Protein AF-A0AB39RKV4-F1 (afdb_monomer_lite)

Secondary structure (DSSP, 8-state):
---PPPTTHHHHHHHHHHHHHHHHHHHHHHHHHHT---SS--HHHHHHHHHHHHHHHHHHHHHHHHHHHHHHHTT-HHHHHHHIIIIIHHHHHHHHHH-

pLDDT: mean 84.66, std 9.85, range [40.25, 94.94]

Foldseek 3Di:
DPDDDDPCLVVLLVVLLVVLLVVCVVLVVQLVVLPDDDDDDDPVSVVSSVVSNVVSLVVLVCQLVVQLVVCVVVVSNSNSVSSCVSSVVVSVVVVVVVD

Radius of gyration: 17.2 Å; chains: 1; bounding box: 39×21×61 Å

Structure (mmCIF, N/CA/C/O backbone):
data_AF-A0AB39RKV4-F1
#
_entry.id   AF-A0AB39RKV4-F1
#
loop_
_atom_site.group_PDB
_atom_site.id
_atom_site.type_symbol
_atom_site.label_atom_id
_atom_site.label_alt_id
_atom_site.label_comp_id
_atom_site.label_asym_id
_atom_site.label_entity_id
_atom_site.label_seq_id
_atom_site.pdbx_PDB_ins_code
_atom_site.Cartn_x
_atom_site.Cartn_y
_atom_site.Cartn_z
_atom_site.occupancy
_atom_site.B_iso_or_equiv
_atom_site.auth_seq_id
_atom_site.auth_comp_id
_atom_site.auth_asym_id
_atom_site.auth_atom_id
_atom_site.pdbx_PDB_model_num
ATOM 1 N N . MET A 1 1 ? -10.123 0.185 34.278 1.00 40.25 1 MET A N 1
ATOM 2 C CA . MET A 1 1 ? -11.144 0.915 33.493 1.00 40.25 1 MET A CA 1
ATOM 3 C C . MET A 1 1 ? -11.490 0.080 32.269 1.00 40.25 1 MET A C 1
ATOM 5 O O . MET A 1 1 ? -10.753 0.118 31.289 1.00 40.25 1 MET A O 1
ATOM 9 N N . GLU A 1 2 ? -12.546 -0.729 32.348 1.00 49.16 2 GLU A N 1
ATOM 10 C CA . GLU A 1 2 ? -13.050 -1.496 31.203 1.00 49.16 2 GLU A CA 1
ATOM 11 C C . GLU A 1 2 ? -13.584 -0.538 30.137 1.00 49.16 2 GLU A C 1
ATOM 13 O O . GLU A 1 2 ? -14.509 0.247 30.359 1.00 49.16 2 GLU A O 1
ATOM 18 N N . ARG A 1 3 ? -12.909 -0.539 28.988 1.00 59.66 3 ARG A N 1
ATOM 19 C CA . ARG A 1 3 ? -13.163 0.386 27.887 1.00 59.66 3 ARG A CA 1
ATOM 20 C C . ARG A 1 3 ? -14.373 -0.113 27.102 1.00 59.66 3 ARG A C 1
ATOM 22 O O . ARG A 1 3 ? -14.295 -1.148 26.448 1.00 59.66 3 ARG A O 1
ATOM 29 N N . ARG A 1 4 ? -15.484 0.629 27.138 1.00 61.03 4 ARG A N 1
ATOM 30 C CA . ARG A 1 4 ? -16.635 0.349 26.268 1.00 61.03 4 ARG A CA 1
ATOM 31 C C . ARG A 1 4 ? -16.212 0.514 24.798 1.00 61.03 4 ARG A C 1
ATOM 33 O O . ARG A 1 4 ? -15.691 1.578 24.459 1.00 61.03 4 ARG A O 1
ATOM 40 N N . PRO A 1 5 ? -16.430 -0.483 23.923 1.00 58.31 5 PRO A N 1
ATOM 41 C CA . PRO A 1 5 ? -16.164 -0.330 22.498 1.00 58.31 5 PRO A CA 1
ATOM 42 C C . PRO A 1 5 ? -17.073 0.763 21.925 1.00 58.31 5 PRO A C 1
ATOM 44 O O . PRO A 1 5 ? -18.288 0.750 22.142 1.00 58.31 5 PRO A O 1
ATOM 47 N N . ARG A 1 6 ? -16.498 1.731 21.202 1.00 65.25 6 ARG A N 1
ATOM 48 C CA . ARG A 1 6 ? -17.292 2.718 20.465 1.00 65.25 6 ARG A CA 1
ATOM 49 C C . ARG A 1 6 ? -18.039 1.975 19.362 1.00 65.25 6 ARG A C 1
ATOM 51 O O . ARG A 1 6 ? -17.441 1.262 18.561 1.00 65.25 6 ARG A O 1
ATOM 58 N N . ARG A 1 7 ? -19.362 2.146 19.324 1.00 65.94 7 ARG A N 1
ATOM 59 C CA . ARG A 1 7 ? -20.287 1.398 18.452 1.00 65.94 7 ARG A CA 1
ATOM 60 C C . ARG A 1 7 ? -19.942 1.486 16.954 1.00 65.94 7 ARG A C 1
ATOM 62 O O . ARG A 1 7 ? -20.340 0.611 16.198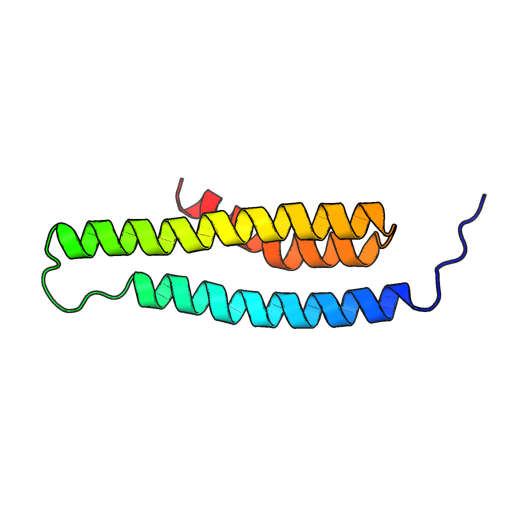 1.00 65.94 7 ARG A O 1
ATOM 69 N N . HIS A 1 8 ? -19.183 2.506 16.547 1.00 72.81 8 HIS A N 1
ATOM 70 C CA . HIS A 1 8 ? -18.823 2.775 15.153 1.00 72.81 8 HIS A CA 1
ATOM 71 C C . HIS A 1 8 ? -17.421 2.291 14.747 1.00 72.81 8 HIS A C 1
ATOM 73 O O . HIS A 1 8 ? -17.140 2.246 13.554 1.00 72.81 8 HIS A O 1
ATOM 79 N N . ASP A 1 9 ? -16.557 1.872 15.681 1.00 76.81 9 ASP A N 1
ATOM 80 C CA . ASP A 1 9 ? -15.169 1.483 15.358 1.00 76.81 9 ASP A CA 1
ATOM 81 C C . ASP A 1 9 ? -15.106 0.294 14.386 1.00 76.81 9 ASP A C 1
ATOM 83 O O . ASP A 1 9 ? -14.191 0.197 13.574 1.00 76.81 9 ASP A O 1
ATOM 87 N N . GLY A 1 10 ? -16.088 -0.611 14.463 1.00 79.50 10 GLY A N 1
ATOM 88 C CA . GLY A 1 10 ? -16.199 -1.741 13.540 1.00 79.50 10 GLY A CA 1
ATOM 89 C C . GLY A 1 10 ? -16.558 -1.312 12.118 1.00 79.50 10 GLY A C 1
ATOM 90 O O . GLY A 1 10 ? -15.974 -1.825 11.171 1.00 79.50 10 GLY A O 1
ATOM 91 N N . LEU A 1 11 ? -17.466 -0.343 11.963 1.00 86.19 11 LEU A N 1
ATOM 92 C CA . LEU A 1 11 ? -17.869 0.160 10.648 1.00 86.19 11 LEU A CA 1
ATOM 93 C C . LEU A 1 11 ? -16.701 0.870 9.952 1.00 86.19 11 LEU A C 1
ATOM 95 O O . LEU A 1 11 ? -16.446 0.611 8.781 1.00 86.19 11 LEU A O 1
ATOM 99 N N . PHE A 1 12 ? -15.954 1.705 10.683 1.00 84.50 12 PHE A N 1
ATOM 100 C CA . PHE A 1 12 ? -14.756 2.356 10.145 1.00 84.50 12 PHE A CA 1
ATOM 101 C C . PHE A 1 12 ? -13.691 1.344 9.718 1.00 84.50 12 PHE A C 1
ATOM 103 O O . PHE A 1 12 ? -13.134 1.486 8.635 1.00 84.50 12 PHE A O 1
ATOM 110 N N . ALA A 1 13 ? -13.460 0.294 10.512 1.00 85.12 13 ALA A N 1
ATOM 111 C CA . ALA A 1 13 ? -12.507 -0.751 10.153 1.00 85.12 13 ALA A CA 1
ATOM 112 C C . ALA A 1 13 ? -12.904 -1.487 8.861 1.00 85.12 13 ALA A C 1
ATOM 114 O O . ALA A 1 13 ? -12.040 -1.776 8.039 1.00 85.12 13 ALA A O 1
ATOM 115 N N . VAL A 1 14 ? -14.199 -1.750 8.654 1.00 87.38 14 VAL A N 1
ATOM 116 C CA . VAL A 1 14 ? -14.699 -2.368 7.414 1.00 87.38 14 VAL A CA 1
ATOM 117 C C . VAL A 1 14 ? -14.530 -1.428 6.220 1.00 87.38 14 VAL A C 1
ATOM 119 O O . VAL A 1 14 ? -14.041 -1.859 5.182 1.00 87.38 14 VAL A O 1
ATOM 122 N N . LEU A 1 15 ? -14.903 -0.152 6.356 1.00 89.44 15 LEU A N 1
ATOM 123 C CA . LEU A 1 15 ? -14.788 0.826 5.268 1.00 89.44 15 LEU A CA 1
ATOM 124 C C . LEU A 1 15 ? -13.334 1.043 4.844 1.00 89.44 15 LEU A C 1
ATOM 126 O O . LEU A 1 15 ? -13.036 1.023 3.653 1.00 89.44 15 LEU A O 1
ATOM 130 N N . VAL A 1 16 ? -12.435 1.209 5.816 1.00 89.75 16 VAL A N 1
ATOM 131 C CA . VAL A 1 16 ? -10.998 1.337 5.553 1.00 89.75 16 VAL A CA 1
ATOM 132 C C . VAL A 1 16 ? -10.458 0.052 4.940 1.00 89.75 16 VAL A C 1
ATOM 134 O O . VAL A 1 16 ? -9.784 0.123 3.925 1.00 89.75 16 VAL A O 1
ATOM 137 N N . GLY A 1 17 ? -10.848 -1.118 5.452 1.00 88.19 17 GLY A N 1
ATOM 138 C CA . GLY A 1 17 ? -10.432 -2.390 4.865 1.00 88.19 17 GLY A CA 1
ATOM 139 C C . GLY A 1 17 ? -10.869 -2.564 3.406 1.00 88.19 17 GLY A C 1
ATOM 140 O O . GLY A 1 17 ? -10.082 -3.011 2.579 1.00 88.19 17 GLY A O 1
ATOM 141 N N . LEU A 1 18 ? -12.097 -2.168 3.053 1.00 92.56 18 LEU A N 1
ATOM 142 C CA . LEU A 1 18 ? -12.561 -2.185 1.660 1.00 92.56 18 LEU A CA 1
ATOM 143 C C . LEU A 1 18 ? -11.748 -1.235 0.775 1.00 92.56 18 LEU A C 1
ATOM 145 O O . LEU A 1 18 ? -11.399 -1.592 -0.350 1.00 92.56 18 LEU A O 1
ATOM 149 N N . PHE A 1 19 ? -11.439 -0.043 1.286 1.00 91.69 19 PHE A N 1
ATOM 150 C CA . PHE A 1 19 ? -10.606 0.921 0.577 1.00 91.69 19 PHE A CA 1
ATOM 151 C C . PHE A 1 19 ? -9.178 0.399 0.385 1.00 91.69 19 PHE A C 1
ATOM 153 O O . PHE A 1 19 ? -8.651 0.489 -0.717 1.00 91.69 19 PHE A O 1
ATOM 160 N N . ASP A 1 20 ? -8.590 -0.218 1.408 1.00 91.69 20 ASP A N 1
ATOM 161 C CA . ASP A 1 20 ? -7.243 -0.788 1.355 1.00 91.69 20 ASP A CA 1
ATOM 162 C C . ASP A 1 20 ? -7.145 -1.933 0.347 1.00 91.69 20 ASP A C 1
ATOM 164 O O . ASP A 1 20 ? -6.180 -2.006 -0.410 1.00 91.69 20 ASP A O 1
ATOM 168 N N . VAL A 1 21 ? -8.162 -2.800 0.280 1.00 90.94 21 VAL A N 1
ATOM 169 C CA . VAL A 1 21 ? -8.233 -3.863 -0.734 1.00 90.94 21 VAL A CA 1
ATOM 170 C C . VAL A 1 21 ? -8.307 -3.269 -2.139 1.00 90.94 21 VAL A C 1
ATOM 172 O O . VAL A 1 21 ? -7.572 -3.702 -3.026 1.00 90.94 21 VAL A O 1
ATOM 175 N N . LEU A 1 22 ? -9.165 -2.269 -2.360 1.00 93.75 22 LEU A N 1
ATOM 176 C CA . LEU A 1 22 ? -9.245 -1.590 -3.655 1.00 93.75 22 LEU A CA 1
ATOM 177 C C . LEU A 1 22 ? -7.900 -0.952 -4.023 1.00 93.75 22 LEU A C 1
ATOM 179 O O . LEU A 1 22 ? -7.443 -1.078 -5.159 1.00 93.75 22 LEU A O 1
ATOM 183 N N . LEU A 1 23 ? -7.252 -0.299 -3.061 1.00 90.12 23 LEU A N 1
ATOM 184 C CA . LEU A 1 23 ? -5.977 0.362 -3.282 1.00 90.12 23 LEU A CA 1
ATOM 185 C C . LEU A 1 23 ? -4.862 -0.637 -3.595 1.00 90.12 23 LEU A C 1
ATOM 187 O O . LEU A 1 23 ? -4.073 -0.393 -4.500 1.00 90.12 23 LEU A O 1
ATOM 191 N N . LEU A 1 24 ? -4.833 -1.782 -2.910 1.00 91.00 24 LEU A N 1
ATOM 192 C CA . LEU A 1 24 ? -3.925 -2.885 -3.223 1.00 91.00 24 LEU A CA 1
ATOM 193 C C . LEU A 1 24 ? -4.065 -3.343 -4.671 1.00 91.00 24 LEU A C 1
ATOM 195 O O . LEU A 1 24 ? -3.053 -3.538 -5.339 1.00 91.00 24 LEU A O 1
ATOM 199 N N . PHE A 1 25 ? -5.294 -3.500 -5.170 1.00 90.94 25 PHE A N 1
ATOM 200 C CA . PHE A 1 25 ? -5.506 -3.873 -6.568 1.00 90.94 25 PHE A CA 1
ATOM 201 C C . PHE A 1 25 ? -4.944 -2.821 -7.524 1.00 90.94 25 PHE A C 1
ATOM 203 O O . PHE A 1 25 ? -4.279 -3.180 -8.492 1.00 90.94 25 PHE A O 1
ATOM 210 N N . VAL A 1 26 ? -5.158 -1.533 -7.240 1.00 91.38 26 VAL A N 1
ATOM 211 C CA . VAL A 1 26 ? -4.639 -0.433 -8.068 1.00 91.38 26 VAL A CA 1
ATOM 212 C C . VAL A 1 26 ? -3.109 -0.389 -8.045 1.00 91.38 26 VAL A C 1
ATOM 214 O O . VAL A 1 26 ? -2.483 -0.319 -9.101 1.00 91.38 26 VAL A O 1
ATOM 217 N N . LEU A 1 27 ? -2.496 -0.462 -6.862 1.00 89.19 27 LEU A N 1
ATOM 218 C CA . LEU A 1 27 ? -1.041 -0.398 -6.696 1.00 89.19 27 LEU A CA 1
ATOM 219 C C . LEU A 1 27 ? -0.351 -1.640 -7.269 1.00 89.19 27 LEU A C 1
ATOM 221 O O . LEU A 1 27 ? 0.653 -1.519 -7.966 1.00 89.19 27 LEU A O 1
ATOM 225 N N . GLY A 1 28 ? -0.914 -2.826 -7.027 1.00 87.62 28 GLY A N 1
ATOM 226 C CA . GLY A 1 28 ? -0.419 -4.083 -7.582 1.00 87.62 28 GLY A CA 1
ATOM 227 C C . GLY A 1 28 ? -0.516 -4.112 -9.104 1.00 87.62 28 GLY A C 1
ATOM 228 O O . GLY A 1 28 ? 0.444 -4.488 -9.771 1.00 87.62 28 GLY A O 1
ATOM 229 N N . TYR A 1 29 ? -1.632 -3.643 -9.667 1.00 87.69 29 TYR A N 1
ATOM 230 C CA . TYR A 1 29 ? -1.762 -3.480 -11.113 1.00 87.69 29 TYR A CA 1
ATOM 231 C C . TYR A 1 29 ? -0.723 -2.496 -11.665 1.00 87.69 29 TYR A C 1
ATOM 233 O O . TYR A 1 29 ? -0.073 -2.800 -12.660 1.00 87.69 29 TYR A O 1
ATOM 241 N N . GLY A 1 30 ? -0.510 -1.359 -10.993 1.00 84.62 30 GLY A N 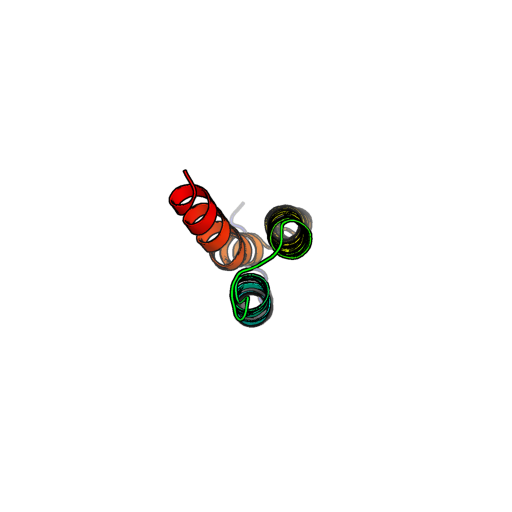1
ATOM 242 C CA . GLY A 1 30 ? 0.522 -0.387 -11.362 1.00 84.62 30 GLY A CA 1
ATOM 243 C C . GLY A 1 30 ? 1.931 -0.986 -11.375 1.00 84.62 30 GLY A C 1
ATOM 244 O O . GLY A 1 30 ? 2.655 -0.792 -12.345 1.00 84.62 30 GLY A O 1
ATOM 245 N N . LEU A 1 31 ? 2.295 -1.772 -10.354 1.00 84.62 31 LEU A N 1
ATOM 246 C CA . LEU A 1 31 ? 3.589 -2.469 -10.291 1.00 84.62 31 LEU A CA 1
ATOM 247 C C . LEU A 1 31 ? 3.776 -3.456 -11.448 1.00 84.62 31 LEU A C 1
ATOM 249 O O . LEU A 1 31 ? 4.854 -3.505 -12.042 1.00 84.62 31 LEU A O 1
ATOM 253 N N . VAL A 1 32 ? 2.733 -4.228 -11.771 1.00 84.56 32 VAL A N 1
ATOM 254 C CA . VAL A 1 32 ? 2.761 -5.189 -12.882 1.00 84.56 32 VAL A CA 1
ATOM 255 C C . VAL A 1 32 ? 2.897 -4.461 -14.215 1.00 84.56 32 VAL A C 1
ATOM 257 O O . VAL A 1 32 ? 3.761 -4.823 -15.004 1.00 84.56 32 VAL A O 1
ATOM 260 N N . VAL A 1 33 ? 2.088 -3.427 -14.459 1.00 84.62 33 VAL A N 1
ATOM 261 C CA . VAL A 1 33 ? 2.117 -2.664 -15.717 1.00 84.62 33 VAL A CA 1
ATOM 262 C C . VAL A 1 33 ? 3.444 -1.941 -15.904 1.00 84.62 33 VAL A C 1
ATOM 264 O O . VAL A 1 33 ? 3.989 -1.998 -17.001 1.00 84.62 33 VAL A O 1
ATOM 267 N N . ALA A 1 34 ? 3.991 -1.329 -14.850 1.00 78.31 34 ALA A N 1
ATOM 268 C CA . ALA A 1 34 ? 5.302 -0.687 -14.910 1.00 78.31 34 ALA A CA 1
ATOM 269 C C . ALA A 1 34 ? 6.401 -1.684 -15.314 1.00 78.31 34 ALA A C 1
ATOM 271 O O . ALA A 1 34 ? 7.324 -1.321 -16.025 1.00 78.31 34 ALA A O 1
ATOM 272 N N . GLY A 1 35 ? 6.284 -2.954 -14.908 1.00 70.31 35 GLY A N 1
ATOM 273 C CA . GLY A 1 35 ? 7.245 -4.007 -15.246 1.00 70.31 35 GLY A CA 1
ATOM 274 C C . GLY A 1 35 ? 7.122 -4.600 -16.656 1.00 70.31 35 GLY A C 1
ATOM 275 O O . GLY A 1 35 ? 7.964 -5.415 -17.032 1.00 70.31 35 GLY A O 1
ATOM 276 N N . ILE A 1 36 ? 6.093 -4.249 -17.436 1.00 77.62 36 ILE A N 1
ATOM 277 C CA . ILE A 1 36 ? 5.901 -4.782 -18.792 1.00 77.62 36 ILE A CA 1
ATOM 278 C C . ILE A 1 36 ? 6.612 -3.866 -19.797 1.00 77.62 36 ILE A C 1
ATOM 280 O O . ILE A 1 36 ? 6.118 -2.789 -20.118 1.00 77.62 36 ILE A O 1
ATOM 284 N N . SER A 1 37 ? 7.735 -4.331 -20.353 1.00 71.81 37 SER A N 1
ATOM 285 C CA . SER A 1 37 ? 8.336 -3.767 -21.574 1.00 71.81 37 SER A CA 1
ATOM 286 C C . SER A 1 37 ? 8.112 -4.714 -22.761 1.00 71.81 37 SER A C 1
ATOM 288 O O . SER A 1 37 ? 8.092 -5.939 -22.607 1.00 71.81 37 SER A O 1
ATOM 290 N N . PHE A 1 38 ? 7.915 -4.148 -23.955 1.00 67.69 38 PHE A N 1
ATOM 291 C CA . PHE A 1 38 ? 7.756 -4.890 -25.205 1.00 67.69 38 PHE A CA 1
ATOM 292 C C . PHE A 1 38 ? 9.031 -4.775 -26.051 1.00 67.69 38 PHE A C 1
ATOM 294 O O . PHE A 1 38 ? 9.325 -3.712 -26.587 1.00 67.69 38 PHE A O 1
ATOM 301 N N . GLY A 1 39 ? 9.747 -5.887 -26.243 1.00 74.00 39 GLY A N 1
ATOM 302 C CA . GLY A 1 39 ? 10.961 -5.937 -27.069 1.00 74.00 39 GLY A CA 1
ATOM 303 C C . GLY A 1 39 ? 12.246 -6.032 -26.244 1.00 74.00 39 GLY A C 1
ATOM 304 O O . GLY A 1 39 ? 12.237 -6.594 -25.153 1.00 74.00 39 GLY A O 1
ATOM 305 N N . ALA A 1 40 ? 13.365 -5.547 -26.795 1.00 74.19 40 ALA A N 1
ATOM 306 C CA . ALA A 1 40 ? 14.626 -5.419 -26.066 1.00 74.19 40 ALA A CA 1
ATOM 307 C C . ALA A 1 40 ? 14.671 -4.018 -25.428 1.00 74.19 40 ALA A C 1
ATOM 309 O O . ALA A 1 40 ? 14.915 -3.060 -26.165 1.00 74.19 40 ALA A O 1
ATOM 310 N N . PRO A 1 41 ? 14.400 -3.881 -24.115 1.00 75.62 41 PRO A N 1
ATOM 311 C CA . PRO A 1 41 ? 14.324 -2.577 -23.470 1.00 75.62 41 PRO A CA 1
ATOM 312 C C . PRO A 1 41 ? 15.669 -1.859 -23.549 1.00 75.62 41 PRO A C 1
ATOM 314 O O . PRO A 1 41 ? 16.726 -2.457 -23.315 1.00 75.62 41 PRO A O 1
ATOM 317 N N . ASP A 1 42 ? 15.630 -0.570 -23.873 1.00 83.00 42 ASP A N 1
ATOM 318 C CA . ASP A 1 42 ? 16.809 0.278 -23.765 1.00 83.00 42 ASP A CA 1
ATOM 319 C C . ASP A 1 42 ? 17.091 0.641 -22.291 1.00 83.00 42 ASP A C 1
ATOM 321 O O . ASP A 1 42 ? 16.301 0.381 -21.380 1.00 83.00 42 ASP A O 1
ATOM 325 N N . GLN A 1 43 ? 18.262 1.222 -22.025 1.00 84.19 43 GLN A N 1
ATOM 326 C CA . GLN A 1 43 ? 18.653 1.591 -20.657 1.00 84.19 43 GLN A CA 1
ATOM 327 C C . GLN A 1 43 ? 17.705 2.632 -20.034 1.00 84.19 43 GLN A C 1
ATOM 329 O O . GLN A 1 43 ? 17.549 2.664 -18.815 1.00 84.19 43 GLN A O 1
ATOM 334 N N . TYR A 1 44 ? 17.059 3.464 -20.857 1.00 84.19 44 TYR A N 1
ATOM 335 C CA . TYR A 1 44 ? 16.113 4.473 -20.396 1.00 84.19 44 TYR A CA 1
ATOM 336 C C . TYR A 1 44 ? 14.798 3.833 -19.926 1.00 84.19 44 TYR A C 1
ATOM 338 O O . TYR A 1 44 ? 14.301 4.183 -18.858 1.00 84.19 44 TYR A O 1
ATOM 346 N N . GLU A 1 45 ? 14.269 2.854 -20.660 1.00 80.69 45 GLU A N 1
ATOM 347 C CA . GLU A 1 45 ?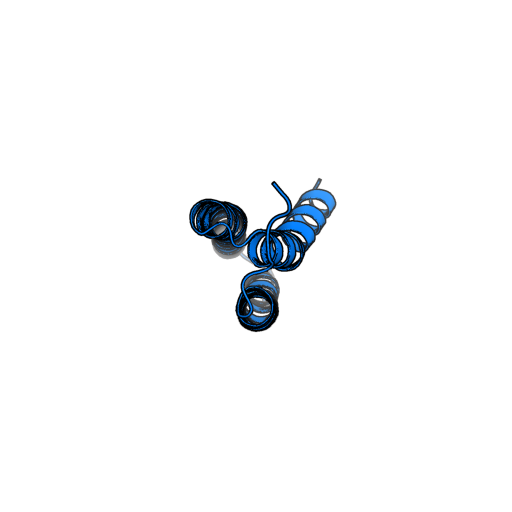 13.075 2.091 -20.290 1.00 80.69 45 GLU A CA 1
ATOM 348 C C . GLU A 1 45 ? 13.275 1.303 -18.994 1.00 80.69 45 GLU A C 1
ATOM 350 O O . GLU A 1 45 ? 12.398 1.308 -18.127 1.00 80.69 45 GLU A O 1
ATOM 355 N N . VAL A 1 46 ? 14.443 0.673 -18.822 1.00 84.50 46 VAL A N 1
ATOM 356 C CA . VAL A 1 46 ? 14.778 -0.049 -17.584 1.00 84.50 46 VAL A CA 1
ATOM 357 C C . VAL A 1 46 ? 14.818 0.907 -16.392 1.00 84.50 46 VAL A C 1
ATOM 359 O O . VAL A 1 46 ? 14.244 0.615 -15.342 1.00 84.50 46 VAL A O 1
ATOM 362 N N . GLN A 1 47 ? 15.466 2.062 -16.550 1.00 84.88 47 GLN A N 1
ATOM 363 C CA . GLN A 1 47 ? 15.613 3.030 -15.467 1.00 84.88 47 GLN A CA 1
ATOM 364 C C . GLN A 1 47 ? 14.279 3.686 -15.102 1.00 84.88 47 GLN A C 1
ATOM 366 O O . GLN A 1 47 ? 13.933 3.774 -13.927 1.00 84.88 47 GLN A O 1
ATOM 371 N N . ARG A 1 48 ? 13.472 4.036 -16.106 1.00 85.00 48 ARG A N 1
ATOM 372 C CA . ARG A 1 48 ? 12.117 4.550 -15.907 1.00 85.00 48 ARG A CA 1
ATOM 373 C C . ARG A 1 48 ? 11.217 3.546 -15.185 1.00 85.00 48 ARG A C 1
ATOM 375 O O . ARG A 1 48 ? 10.499 3.927 -14.268 1.00 85.00 48 ARG A O 1
ATOM 382 N N . THR A 1 49 ? 11.273 2.274 -15.574 1.00 86.19 49 THR A N 1
ATOM 383 C CA . THR A 1 49 ? 10.519 1.195 -14.916 1.00 86.19 49 THR A CA 1
ATOM 384 C C . THR A 1 49 ? 10.891 1.089 -13.438 1.00 86.19 49 THR A C 1
ATOM 386 O O . THR A 1 49 ? 10.013 1.019 -12.577 1.00 86.19 49 THR A O 1
ATOM 389 N N . ALA A 1 50 ? 12.192 1.122 -13.131 1.00 85.75 50 ALA A N 1
ATOM 390 C CA . ALA A 1 50 ? 12.682 1.077 -11.759 1.00 85.75 50 ALA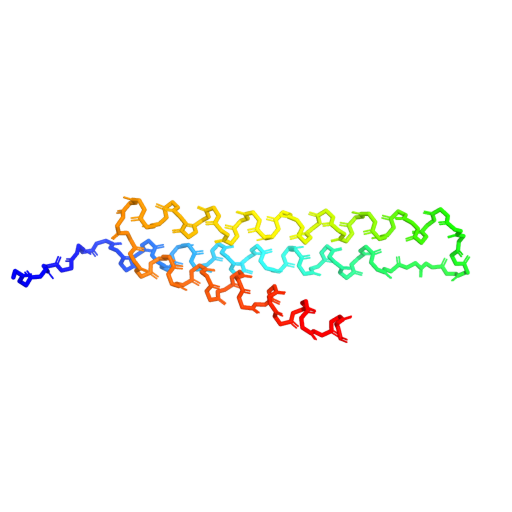 A CA 1
ATOM 391 C C . ALA A 1 50 ? 12.214 2.293 -10.940 1.00 85.75 50 ALA A C 1
ATOM 393 O O . ALA A 1 50 ? 11.775 2.125 -9.802 1.00 85.75 50 ALA A O 1
ATOM 394 N N . ASP A 1 51 ? 12.243 3.493 -11.524 1.00 87.88 51 ASP A N 1
ATOM 395 C CA . ASP A 1 51 ? 11.781 4.722 -10.871 1.00 87.88 51 ASP A CA 1
ATOM 396 C C . ASP A 1 51 ? 10.267 4.691 -10.589 1.00 87.88 51 ASP A C 1
ATOM 398 O O . ASP A 1 51 ? 9.829 5.049 -9.492 1.00 87.88 51 ASP A O 1
ATOM 402 N N . GLU A 1 52 ? 9.456 4.215 -11.540 1.00 87.06 52 GLU A N 1
ATOM 403 C CA . GLU A 1 52 ? 8.002 4.076 -11.376 1.00 87.06 52 GLU A CA 1
ATOM 404 C C . GLU A 1 52 ? 7.655 3.048 -10.284 1.00 87.06 52 GLU A C 1
ATOM 406 O O . GLU A 1 52 ? 6.850 3.329 -9.387 1.00 87.06 52 GLU A O 1
ATOM 411 N N . GLN A 1 53 ? 8.313 1.883 -10.292 1.00 87.31 53 GLN A N 1
ATOM 412 C CA . GLN A 1 53 ? 8.149 0.869 -9.247 1.00 87.31 53 GLN A CA 1
ATOM 413 C C . GLN A 1 53 ? 8.598 1.388 -7.876 1.00 87.31 53 GLN A C 1
ATOM 415 O O . GLN A 1 53 ? 7.902 1.183 -6.878 1.00 87.31 53 GLN A O 1
ATOM 420 N N . HIS A 1 54 ? 9.721 2.108 -7.814 1.00 90.06 54 HIS A N 1
ATOM 421 C CA . HIS A 1 54 ? 10.205 2.718 -6.580 1.00 90.06 54 HIS A CA 1
ATOM 422 C C . HIS A 1 54 ? 9.210 3.745 -6.026 1.00 90.06 54 HIS A C 1
ATOM 424 O O . HIS A 1 54 ? 8.911 3.730 -4.830 1.00 90.06 54 HIS A O 1
ATOM 430 N N . GLY A 1 55 ? 8.626 4.584 -6.886 1.00 90.38 55 GLY A N 1
ATOM 431 C CA . GLY A 1 55 ? 7.587 5.540 -6.500 1.00 90.38 55 GLY A CA 1
ATOM 432 C C . GLY A 1 55 ? 6.370 4.866 -5.858 1.00 90.38 55 GLY A C 1
ATOM 433 O O . GLY A 1 55 ? 5.897 5.314 -4.809 1.00 90.38 55 GLY A O 1
ATOM 434 N N . ILE A 1 56 ? 5.906 3.750 -6.429 1.00 90.25 56 ILE A N 1
ATOM 435 C CA . ILE A 1 56 ? 4.790 2.968 -5.874 1.00 90.25 56 ILE A CA 1
ATOM 436 C C . ILE A 1 56 ? 5.145 2.392 -4.496 1.00 90.25 56 ILE A C 1
ATOM 438 O O . ILE A 1 56 ? 4.319 2.434 -3.578 1.00 90.25 56 ILE A O 1
ATOM 442 N N . LEU A 1 57 ? 6.372 1.900 -4.311 1.00 91.75 57 LEU A N 1
ATOM 443 C CA . LEU A 1 57 ? 6.833 1.361 -3.028 1.00 91.75 57 LEU A CA 1
ATOM 444 C C . LEU A 1 57 ? 6.922 2.438 -1.945 1.00 91.75 57 LEU A C 1
ATOM 446 O O . LEU A 1 57 ? 6.417 2.239 -0.838 1.00 91.75 57 LEU A O 1
ATOM 450 N N . VAL A 1 58 ? 7.503 3.597 -2.265 1.00 93.75 58 VAL A N 1
ATOM 451 C CA . VAL A 1 58 ? 7.607 4.733 -1.336 1.00 93.75 58 VAL A CA 1
ATOM 452 C C . VAL A 1 58 ? 6.220 5.231 -0.933 1.00 93.75 58 VAL A C 1
ATOM 454 O O . VAL A 1 58 ? 5.968 5.454 0.254 1.00 93.75 58 VAL A O 1
ATOM 457 N N . PHE A 1 59 ? 5.301 5.359 -1.893 1.00 91.88 59 PHE A N 1
ATOM 458 C CA . PHE A 1 59 ? 3.917 5.736 -1.612 1.00 91.88 59 PHE A CA 1
ATOM 459 C C . PHE A 1 59 ? 3.222 4.715 -0.701 1.00 91.88 59 PHE A C 1
ATOM 461 O O . PHE A 1 59 ? 2.594 5.096 0.286 1.00 91.88 59 PHE A O 1
ATOM 468 N N . SER A 1 60 ? 3.386 3.420 -0.979 1.00 91.25 60 SER A N 1
ATOM 469 C CA . SER A 1 60 ? 2.802 2.338 -0.176 1.00 91.25 60 SER A CA 1
ATOM 470 C C . SER A 1 60 ? 3.335 2.333 1.261 1.00 91.25 60 SER A C 1
ATOM 472 O O . SER A 1 60 ? 2.565 2.145 2.203 1.00 91.25 60 SER A O 1
ATOM 474 N N . ALA A 1 61 ? 4.632 2.596 1.452 1.00 92.62 61 ALA A N 1
ATOM 475 C CA . ALA A 1 61 ? 5.246 2.705 2.774 1.00 92.62 61 ALA A CA 1
ATOM 476 C C . ALA A 1 61 ? 4.696 3.902 3.566 1.00 92.62 61 ALA A C 1
ATOM 478 O O . ALA A 1 61 ? 4.340 3.766 4.742 1.00 92.62 61 ALA A O 1
ATOM 479 N N . TRP A 1 62 ? 4.571 5.060 2.911 1.00 94.94 62 TRP A N 1
ATOM 480 C CA . TRP A 1 62 ? 3.947 6.246 3.499 1.00 94.94 62 TRP A CA 1
ATOM 481 C C . TRP A 1 62 ? 2.494 6.007 3.878 1.00 94.94 62 TRP A C 1
ATOM 483 O O . TRP A 1 62 ? 2.064 6.440 4.946 1.00 94.94 62 TRP A O 1
ATOM 493 N N . LEU A 1 63 ? 1.749 5.303 3.032 1.00 91.69 63 LEU A N 1
ATOM 494 C CA . LEU A 1 63 ? 0.365 4.966 3.298 1.00 91.69 63 LEU A CA 1
ATOM 495 C C . LEU A 1 63 ? 0.246 4.033 4.508 1.00 91.69 63 LEU A C 1
ATOM 497 O O . LEU A 1 63 ? -0.477 4.370 5.440 1.00 91.69 63 LEU A O 1
ATOM 501 N N . ALA A 1 64 ? 1.005 2.932 4.540 1.00 92.44 64 ALA A N 1
ATOM 502 C CA . ALA A 1 64 ? 0.988 1.972 5.645 1.00 92.44 64 ALA A CA 1
ATOM 503 C C . ALA A 1 64 ? 1.310 2.643 6.989 1.00 92.44 64 ALA A C 1
ATOM 505 O O . ALA A 1 64 ? 0.589 2.475 7.976 1.00 92.44 64 ALA A O 1
ATOM 506 N N . GLY A 1 65 ? 2.392 3.429 7.026 1.00 90.75 65 GLY A N 1
ATOM 507 C CA . GLY A 1 65 ? 2.822 4.132 8.230 1.00 90.75 65 GLY A CA 1
ATOM 508 C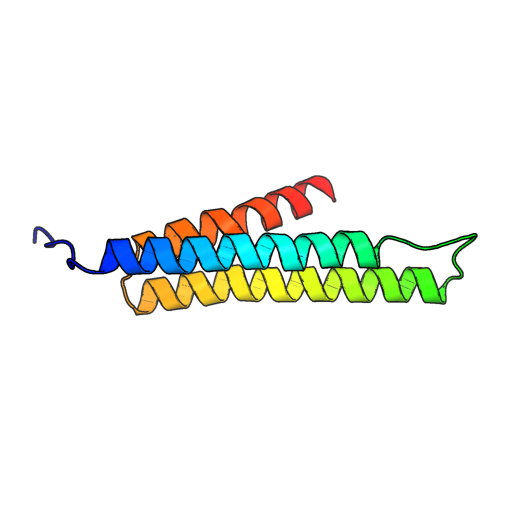 C . GLY A 1 65 ? 1.869 5.263 8.614 1.00 90.75 65 GLY A C 1
ATOM 509 O O . GLY A 1 65 ? 1.409 5.335 9.753 1.00 90.75 65 GLY A O 1
ATOM 510 N N . GLY A 1 66 ? 1.535 6.133 7.661 1.00 89.44 66 GLY A N 1
ATOM 511 C CA . GLY A 1 66 ? 0.678 7.297 7.875 1.00 89.44 66 GLY A CA 1
ATOM 512 C C . GLY A 1 66 ? -0.748 6.921 8.272 1.00 89.44 66 GLY A C 1
ATOM 513 O O . GLY A 1 66 ? -1.280 7.474 9.236 1.00 89.44 66 GLY A O 1
ATOM 514 N N . GLY A 1 67 ? -1.348 5.941 7.594 1.00 87.69 67 GLY A N 1
ATOM 515 C CA . GLY A 1 67 ? -2.682 5.431 7.904 1.00 87.69 67 GLY A CA 1
ATOM 516 C C . GLY A 1 67 ? -2.746 4.773 9.281 1.00 87.69 67 GLY A C 1
ATOM 517 O O . GLY A 1 67 ? -3.673 5.036 10.053 1.00 87.69 67 GLY A O 1
ATOM 518 N N . PHE A 1 68 ? -1.719 4.001 9.654 1.00 90.25 68 PHE A N 1
ATOM 519 C CA . PHE A 1 68 ? -1.626 3.420 10.993 1.00 90.25 68 PHE A CA 1
ATOM 520 C C . PHE A 1 68 ? -1.476 4.486 12.086 1.00 90.25 68 PHE A C 1
ATOM 522 O O . PHE A 1 68 ? -2.195 4.445 13.088 1.00 90.25 68 PHE A O 1
ATOM 529 N N . VAL A 1 69 ? -0.585 5.466 11.897 1.00 91.69 69 VAL A N 1
ATOM 530 C CA . VAL A 1 69 ? -0.388 6.570 12.850 1.00 91.69 69 VAL A CA 1
ATOM 531 C C . VAL A 1 69 ? -1.674 7.378 13.013 1.00 91.69 69 VAL A C 1
ATOM 533 O O . VAL A 1 69 ? -2.084 7.651 14.142 1.00 91.69 69 VAL A O 1
ATOM 536 N N . LEU A 1 70 ? -2.361 7.703 11.916 1.00 88.94 70 LEU A N 1
ATOM 537 C CA . LEU A 1 70 ? -3.639 8.409 11.964 1.00 88.94 70 LEU A CA 1
ATOM 538 C C . LEU A 1 70 ? -4.698 7.604 12.733 1.00 88.94 70 LEU A C 1
ATOM 540 O O . LEU A 1 70 ? -5.373 8.146 13.612 1.00 88.94 70 LEU A O 1
ATOM 544 N N . ALA A 1 71 ? -4.805 6.299 12.474 1.00 88.12 71 ALA A N 1
ATOM 545 C CA . ALA A 1 71 ? -5.710 5.418 13.207 1.00 88.12 71 ALA A CA 1
ATOM 546 C C . ALA A 1 71 ? -5.361 5.340 14.705 1.00 88.12 71 ALA A C 1
ATOM 548 O O . ALA A 1 71 ? -6.263 5.340 15.549 1.00 88.12 71 ALA A O 1
ATOM 549 N N . ALA A 1 72 ? -4.072 5.329 15.056 1.00 86.19 72 ALA A N 1
ATOM 550 C CA . ALA A 1 72 ? -3.603 5.356 16.438 1.00 86.19 72 ALA A CA 1
ATOM 551 C C . ALA A 1 72 ? -3.973 6.673 17.145 1.00 86.19 72 ALA A C 1
ATOM 553 O O . ALA A 1 72 ? -4.510 6.639 18.256 1.00 86.19 72 ALA A O 1
ATOM 554 N N . VAL A 1 73 ? -3.775 7.821 16.484 1.00 90.06 73 VAL A N 1
ATOM 555 C CA . VAL A 1 73 ? -4.149 9.157 16.991 1.00 90.06 73 VAL A CA 1
ATOM 556 C C . VAL A 1 73 ? -5.656 9.253 17.233 1.00 90.06 73 VAL A C 1
ATOM 558 O O . VAL A 1 73 ? -6.091 9.707 18.293 1.00 90.06 73 VAL A O 1
ATOM 561 N N . LEU A 1 74 ? -6.465 8.747 16.300 1.00 86.12 74 LEU A N 1
ATOM 562 C CA . LEU A 1 74 ? -7.925 8.695 16.429 1.00 86.12 74 LEU A CA 1
ATOM 563 C C . LEU A 1 74 ? -8.413 7.609 17.404 1.00 86.12 74 LEU A C 1
ATOM 565 O O . LEU A 1 74 ? -9.613 7.511 17.677 1.00 86.12 74 LEU A O 1
ATOM 569 N N . ARG A 1 75 ? -7.490 6.820 17.973 1.00 84.25 75 ARG A N 1
ATOM 570 C CA . ARG A 1 75 ? -7.746 5.697 18.890 1.00 84.25 75 ARG A CA 1
ATOM 571 C C . ARG A 1 75 ? -8.606 4.589 18.269 1.00 84.25 75 ARG A C 1
ATOM 573 O O . ARG A 1 75 ? -9.268 3.843 18.987 1.00 84.25 75 ARG A O 1
ATOM 580 N N . LEU A 1 76 ? -8.560 4.447 16.946 1.00 85.62 76 LEU A N 1
ATOM 581 C CA . LEU A 1 76 ? -9.261 3.432 16.162 1.00 85.62 76 LEU A CA 1
ATOM 582 C C . LEU A 1 76 ? -8.371 2.198 15.968 1.00 85.62 76 LEU A C 1
ATOM 584 O O . LEU A 1 76 ? -8.000 1.847 14.851 1.00 85.62 76 LEU A O 1
ATOM 588 N N . TRP A 1 77 ? -8.021 1.518 17.063 1.00 84.75 77 TRP A N 1
ATOM 589 C CA . TRP A 1 77 ? -6.999 0.461 17.032 1.00 84.75 77 TRP A CA 1
ATOM 590 C C . TRP A 1 77 ? -7.324 -0.689 16.069 1.00 84.75 77 TRP A C 1
ATOM 592 O O . TRP A 1 77 ? -6.449 -1.157 15.350 1.00 84.75 77 TRP A O 1
ATOM 602 N N . LYS A 1 78 ? -8.601 -1.089 15.980 1.00 87.44 78 LYS A N 1
ATOM 603 C CA . LYS A 1 78 ? -9.058 -2.103 15.013 1.00 87.44 78 LYS A CA 1
ATOM 604 C C . LYS A 1 78 ? -8.814 -1.674 13.566 1.00 87.44 78 LYS A C 1
ATOM 606 O O . LYS A 1 78 ? -8.375 -2.485 12.764 1.00 87.44 78 LYS A O 1
ATOM 611 N N . THR A 1 79 ? -9.069 -0.404 13.261 1.00 88.25 79 THR A N 1
ATOM 612 C CA . THR A 1 79 ? -8.853 0.164 11.923 1.00 88.25 79 THR A CA 1
ATOM 613 C C . THR A 1 79 ? -7.367 0.190 11.593 1.00 88.25 79 THR A C 1
ATOM 615 O O . THR A 1 79 ? -6.981 -0.249 10.520 1.00 88.25 79 THR A O 1
ATOM 618 N N . GLY A 1 80 ? -6.527 0.615 12.544 1.00 87.38 80 GLY A N 1
ATOM 619 C CA . GLY A 1 80 ? -5.075 0.607 12.369 1.00 87.38 80 GLY A CA 1
ATOM 620 C C . GLY A 1 80 ? -4.530 -0.794 12.093 1.00 87.38 80 GLY A C 1
ATOM 621 O O . GLY A 1 80 ? -3.761 -0.970 11.158 1.00 87.38 80 GLY A O 1
ATOM 622 N N . VAL A 1 81 ? -4.968 -1.803 12.853 1.00 90.38 81 VAL A N 1
ATOM 623 C CA . VAL A 1 81 ? -4.540 -3.196 12.635 1.00 90.38 81 VAL A CA 1
ATOM 624 C C . VAL A 1 81 ? -4.993 -3.721 11.273 1.00 90.38 81 VAL A C 1
ATOM 626 O O . VAL A 1 81 ? -4.179 -4.309 10.570 1.00 90.38 81 VAL A O 1
ATOM 629 N N . VAL A 1 82 ? -6.255 -3.500 10.884 1.00 91.19 82 VAL A N 1
ATOM 630 C CA . VAL A 1 82 ? -6.762 -3.917 9.563 1.00 91.19 82 VAL A CA 1
ATOM 631 C C . VAL A 1 82 ? -5.957 -3.256 8.446 1.00 91.19 82 VAL A C 1
ATOM 633 O O . VAL A 1 82 ? -5.496 -3.949 7.545 1.00 91.19 82 VAL A O 1
ATOM 636 N N . HIS A 1 83 ? -5.708 -1.952 8.556 1.00 91.06 83 HIS A N 1
ATOM 637 C CA . HIS A 1 83 ? -4.936 -1.201 7.573 1.00 91.06 83 HIS A CA 1
A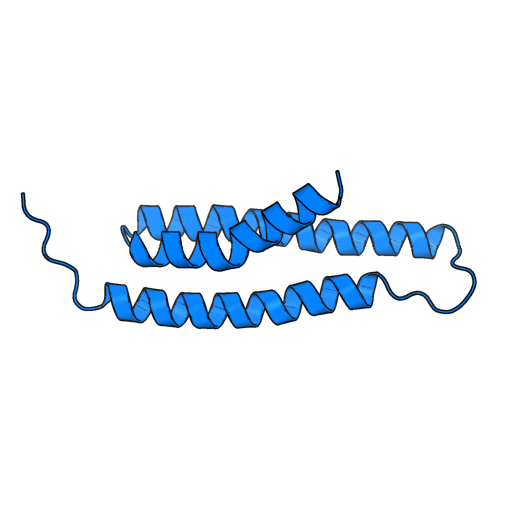TOM 638 C C . HIS A 1 83 ? -3.494 -1.693 7.450 1.00 91.06 83 HIS A C 1
ATOM 640 O O . HIS A 1 83 ? -3.000 -1.938 6.352 1.00 91.06 83 HIS A O 1
ATOM 646 N N . LEU A 1 84 ? -2.823 -1.916 8.582 1.00 91.50 84 LEU A N 1
ATOM 647 C CA . LEU A 1 84 ? -1.457 -2.433 8.592 1.00 91.50 84 LEU A CA 1
ATOM 648 C C . LEU A 1 84 ? -1.387 -3.853 8.013 1.00 91.50 84 LEU A C 1
ATOM 650 O O . LEU A 1 84 ? -0.424 -4.197 7.334 1.00 91.50 84 LEU A O 1
ATOM 654 N N . LEU A 1 85 ? -2.405 -4.677 8.260 1.00 92.56 85 LEU A N 1
ATOM 655 C CA . LEU A 1 85 ? -2.466 -6.039 7.741 1.00 92.56 85 LEU A CA 1
ATOM 656 C C . LEU A 1 85 ? -2.712 -6.054 6.229 1.00 92.56 85 LEU A C 1
ATOM 658 O O . LEU A 1 85 ? -2.113 -6.864 5.533 1.00 92.56 85 LEU A O 1
ATOM 662 N N . LEU A 1 86 ? -3.549 -5.152 5.714 1.00 91.44 86 LEU A N 1
ATOM 663 C CA . LEU A 1 86 ? -3.876 -5.099 4.291 1.00 91.44 86 LEU A CA 1
ATOM 664 C C . LEU A 1 86 ? -2.825 -4.353 3.466 1.00 91.44 86 LEU A C 1
ATOM 666 O O . LEU A 1 86 ? -2.444 -4.846 2.421 1.00 91.44 86 LEU A O 1
ATOM 670 N N . ILE A 1 87 ? -2.299 -3.216 3.914 1.00 90.94 87 ILE A N 1
ATOM 671 C CA . ILE A 1 87 ? -1.285 -2.472 3.146 1.00 90.94 87 ILE A CA 1
ATOM 672 C C . ILE A 1 87 ? 0.131 -2.906 3.533 1.00 90.94 87 ILE A C 1
ATOM 674 O O . ILE A 1 87 ? 0.979 -3.145 2.674 1.00 90.94 87 ILE A O 1
ATOM 678 N N . GLY A 1 88 ? 0.398 -3.023 4.833 1.00 89.25 88 GLY A N 1
ATOM 679 C CA . GLY A 1 88 ? 1.738 -3.294 5.347 1.00 89.25 88 GLY A CA 1
ATOM 680 C C . GLY A 1 88 ? 2.212 -4.723 5.093 1.00 89.25 88 GLY A C 1
ATOM 681 O O . GLY A 1 88 ? 3.357 -4.911 4.688 1.00 89.25 88 GLY A O 1
ATOM 682 N N . ALA A 1 89 ? 1.362 -5.738 5.292 1.00 91.19 89 ALA A N 1
ATOM 683 C CA . ALA A 1 89 ? 1.796 -7.127 5.125 1.00 91.19 89 ALA A CA 1
ATOM 684 C C . ALA A 1 89 ? 2.185 -7.469 3.673 1.00 91.19 89 ALA A C 1
ATOM 686 O O . ALA A 1 89 ? 3.259 -8.042 3.490 1.00 91.19 89 ALA A O 1
ATOM 687 N N . PRO A 1 90 ? 1.414 -7.087 2.633 1.00 89.56 90 PRO A N 1
ATOM 688 C CA . PRO A 1 90 ? 1.826 -7.304 1.246 1.00 89.56 90 PRO A CA 1
ATOM 689 C C . PRO A 1 90 ? 3.077 -6.516 0.866 1.00 89.56 90 PRO A C 1
ATOM 691 O O . PRO A 1 90 ? 3.936 -7.056 0.176 1.00 89.56 90 PRO A O 1
ATOM 694 N N . LEU A 1 91 ? 3.221 -5.278 1.355 1.00 90.12 91 LEU A N 1
ATOM 695 C CA . LEU A 1 91 ? 4.433 -4.487 1.138 1.00 90.12 91 LEU A CA 1
ATOM 696 C C . LEU A 1 91 ? 5.667 -5.191 1.719 1.00 90.12 91 LEU A C 1
ATOM 698 O O . LEU A 1 91 ? 6.675 -5.330 1.032 1.00 90.12 91 LEU A O 1
ATOM 702 N N . LEU A 1 92 ? 5.583 -5.679 2.960 1.00 91.81 92 LEU A N 1
ATOM 703 C CA . LEU A 1 92 ? 6.672 -6.426 3.592 1.00 91.81 92 LEU A CA 1
ATOM 704 C C . LEU A 1 92 ? 6.954 -7.749 2.877 1.00 91.81 92 LEU A C 1
ATOM 706 O O . LEU A 1 92 ? 8.117 -8.090 2.689 1.00 91.81 92 LEU A O 1
ATOM 710 N N . ALA A 1 93 ? 5.916 -8.477 2.460 1.00 92.12 93 ALA A N 1
ATOM 711 C CA . ALA A 1 93 ? 6.071 -9.716 1.701 1.00 92.12 93 ALA A CA 1
ATOM 712 C C . ALA A 1 93 ? 6.783 -9.472 0.364 1.00 92.12 93 ALA A C 1
ATOM 714 O O . ALA A 1 93 ? 7.668 -10.236 -0.010 1.00 92.12 93 ALA A O 1
ATOM 715 N N . TYR A 1 94 ? 6.438 -8.384 -0.327 1.00 88.06 94 TYR A N 1
ATOM 716 C CA . TYR A 1 94 ? 7.087 -7.992 -1.571 1.00 88.06 94 TYR A CA 1
ATOM 717 C C . TYR A 1 94 ? 8.555 -7.606 -1.356 1.00 88.06 94 TYR A C 1
ATOM 719 O O . TYR A 1 94 ? 9.428 -8.113 -2.053 1.00 88.06 94 TYR A O 1
ATOM 727 N N . LEU A 1 95 ? 8.852 -6.772 -0.355 1.00 89.38 95 LEU A N 1
ATOM 728 C CA . LEU A 1 95 ? 10.231 -6.398 -0.020 1.00 89.38 95 LEU A CA 1
ATOM 729 C C . LEU A 1 95 ? 11.074 -7.611 0.397 1.00 89.38 95 LEU A C 1
ATOM 731 O O . LEU A 1 95 ? 12.238 -7.703 0.025 1.00 89.38 95 LEU A O 1
ATOM 735 N N . ALA A 1 96 ? 10.485 -8.557 1.132 1.00 91.31 96 ALA A N 1
ATOM 736 C CA . ALA A 1 96 ? 11.145 -9.802 1.512 1.00 91.31 96 ALA A CA 1
ATOM 737 C C . ALA A 1 96 ? 11.403 -10.729 0.316 1.00 91.31 96 ALA A C 1
ATOM 739 O O . ALA A 1 96 ? 12.367 -11.478 0.343 1.00 91.31 96 ALA A O 1
ATOM 740 N N . TRP A 1 97 ? 10.563 -10.687 -0.722 1.00 89.94 97 TRP A N 1
ATOM 741 C CA . TRP A 1 97 ? 10.784 -11.431 -1.966 1.00 89.94 97 TRP A CA 1
ATOM 742 C C . TRP A 1 97 ? 11.921 -10.838 -2.811 1.00 89.94 97 TRP A C 1
ATOM 744 O O . TRP A 1 97 ? 12.579 -11.558 -3.557 1.00 89.94 97 TRP A O 1
ATOM 754 N N . GLN A 1 98 ? 12.131 -9.521 -2.741 1.00 80.00 98 GLN A N 1
ATOM 755 C CA . GLN A 1 98 ? 13.176 -8.832 -3.504 1.00 80.00 98 GLN A CA 1
ATOM 756 C C . GLN A 1 98 ? 14.596 -9.012 -2.936 1.00 80.00 98 GLN A C 1
ATOM 758 O O . GLN A 1 98 ? 15.558 -8.689 -3.635 1.00 80.00 98 GLN A O 1
ATOM 763 N N . HIS A 1 99 ? 14.723 -9.483 -1.693 1.00 65.12 99 HIS A N 1
ATOM 764 C CA . HIS A 1 99 ? 15.990 -9.723 -0.995 1.00 65.12 99 HIS A CA 1
ATOM 765 C C . HIS A 1 99 ? 16.387 -11.200 -1.016 1.00 65.12 99 HIS A C 1
ATOM 767 O O . HIS A 1 99 ? 17.610 -11.450 -1.118 1.00 65.12 99 HIS A O 1
#

Sequence (99 aa):
MERRPRRHDGLFAVLVGLFDVLLLFVLGYGLVVAGISFGAPDQYEVQRTADEQHGILVFSAWLAGGGFVLAAVLRLWKTGVVHLLLIGAPLLAYLAWQH

Organism: NCBI:txid3238632